Protein AF-A0A968KH25-F1 (afdb_monomer)

Radius of gyration: 10.07 Å; Cα contacts (8 Å, |Δi|>4): 30; chains: 1; bounding box: 22×12×28 Å

Secondary structure (DSSP, 8-state):
-PPPHHHHHHHHHHHTT--HHHHHHHH---HHHHHHHHTT-

pLDDT: mean 93.58, std 9.04, range [51.28, 98.06]

Foldseek 3Di:
DDDDPLCVVVVVCVVVVHDLVNVCVVVVDDSVVNVCSNVVD

Nearest PDB structures (foldseek):
  3fym-assembly1_A  TM=9.849E-01  e=3.455E-01  S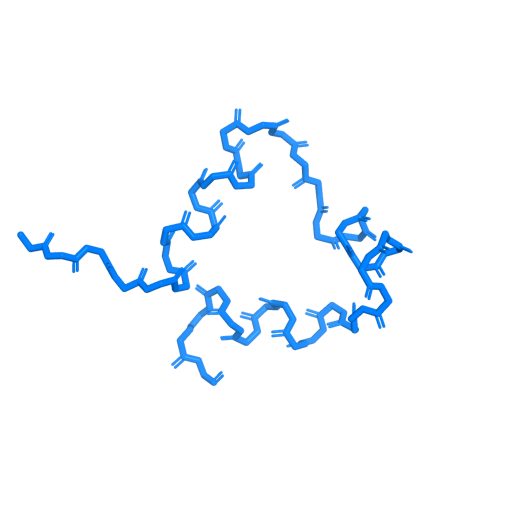taphylococcus aureus subsp. aureus Mu50
  1b0n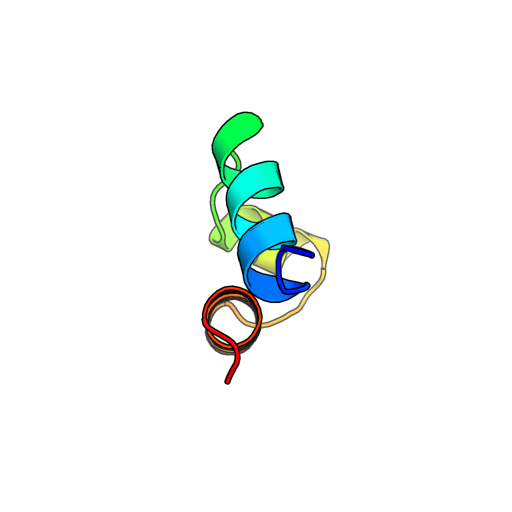-assembly1_A  TM=8.415E-01  e=2.619E-01  Bacillus subtilis
  7t8i-assembly1_B  TM=8.727E-01  e=8.497E-01  Bacillus subtilis
  6cf1-assembly1_A  TM=8.935E-01  e=7.928E-01  Proteus vulgaris
  2icp-assembly1_A  TM=8.837E-01  e=1.287E+00  Escherichia coli CFT073

Sequence (41 aa):
MTEDFGSYLKHQRELRGVPLDEIALTTKISIKFLRALEEGR

Structure (mmCIF, N/CA/C/O backbone):
data_AF-A0A968KH25-F1
#
_entry.id   AF-A0A968KH25-F1
#
loop_
_atom_site.group_PDB
_atom_site.id
_atom_site.type_symbol
_atom_site.label_atom_id
_atom_site.label_alt_id
_atom_site.label_comp_id
_atom_site.label_asym_id
_atom_site.label_entity_id
_atom_site.label_seq_id
_atom_site.pdbx_PDB_ins_code
_atom_site.Cartn_x
_atom_site.Cartn_y
_atom_site.Cartn_z
_atom_site.occupancy
_atom_site.B_iso_or_equiv
_atom_site.auth_seq_id
_atom_site.auth_comp_id
_atom_site.auth_asym_id
_atom_site.auth_atom_id
_atom_site.pdbx_PDB_model_num
ATOM 1 N N . MET A 1 1 ? 7.242 -0.319 -21.553 1.00 51.28 1 MET A N 1
ATOM 2 C CA . MET A 1 1 ? 7.872 -0.309 -20.218 1.00 51.28 1 MET A CA 1
ATOM 3 C C . MET A 1 1 ? 6.920 -1.031 -19.292 1.00 51.28 1 MET A C 1
ATOM 5 O O . MET A 1 1 ? 5.756 -0.659 -19.274 1.00 51.28 1 MET A O 1
ATOM 9 N N . THR A 1 2 ? 7.352 -2.109 -18.648 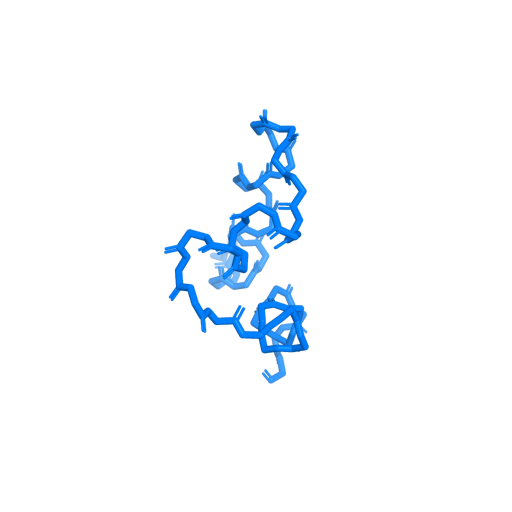1.00 66.19 2 THR A N 1
ATO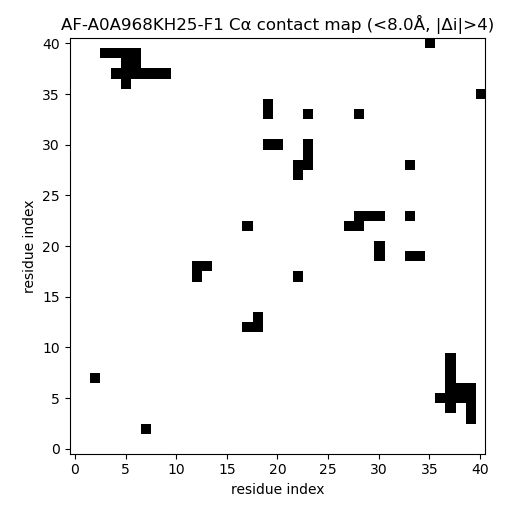M 10 C CA . THR A 1 2 ? 6.559 -2.792 -17.618 1.00 66.19 2 THR A CA 1
ATOM 11 C C . THR A 1 2 ? 6.429 -1.826 -16.444 1.00 66.19 2 THR A C 1
ATOM 13 O O . THR A 1 2 ? 7.456 -1.398 -15.922 1.00 66.19 2 THR A O 1
ATOM 16 N N . GLU A 1 3 ? 5.209 -1.421 -16.081 1.00 76.25 3 GLU A N 1
ATOM 17 C CA . GLU A 1 3 ? 4.990 -0.716 -14.812 1.00 76.25 3 GLU A CA 1
ATOM 18 C C . GLU A 1 3 ? 5.578 -1.555 -13.677 1.00 76.25 3 GLU A C 1
ATOM 20 O O . GLU A 1 3 ? 5.431 -2.783 -13.666 1.00 76.25 3 GLU A O 1
ATOM 25 N N . ASP A 1 4 ? 6.268 -0.909 -12.736 1.00 89.06 4 ASP A N 1
ATOM 26 C CA . ASP A 1 4 ? 6.649 -1.595 -11.513 1.00 89.06 4 ASP A CA 1
ATOM 27 C C . ASP A 1 4 ? 5.388 -1.936 -10.706 1.00 89.06 4 ASP A C 1
ATOM 29 O O . ASP A 1 4 ? 4.339 -1.291 -10.815 1.00 89.06 4 ASP A O 1
ATOM 33 N N . PHE A 1 5 ? 5.486 -2.993 -9.906 1.00 92.75 5 PHE A N 1
ATOM 34 C CA . PHE A 1 5 ? 4.354 -3.531 -9.158 1.00 92.75 5 PHE A CA 1
ATOM 35 C C . PHE A 1 5 ? 3.692 -2.488 -8.238 1.00 92.75 5 PHE A C 1
ATOM 37 O O . PHE A 1 5 ? 2.471 -2.503 -8.081 1.00 92.75 5 PHE A O 1
ATOM 44 N N . GLY A 1 6 ? 4.477 -1.567 -7.671 1.00 94.44 6 GLY A N 1
ATOM 45 C CA . GLY A 1 6 ? 3.992 -0.494 -6.806 1.00 94.44 6 GLY A CA 1
ATOM 46 C C . GLY A 1 6 ? 3.156 0.528 -7.566 1.00 94.44 6 GLY A C 1
ATOM 47 O O . GLY A 1 6 ? 2.017 0.807 -7.180 1.00 94.44 6 GLY A O 1
ATOM 48 N N . SER A 1 7 ? 3.681 1.015 -8.691 1.00 95.00 7 SER A N 1
ATOM 49 C CA . SER A 1 7 ? 2.966 1.925 -9.594 1.00 95.00 7 SER A CA 1
ATOM 50 C C . SER A 1 7 ? 1.660 1.313 -10.107 1.00 95.00 7 SER A C 1
ATOM 52 O O . SER A 1 7 ? 0.617 1.972 -10.081 1.00 95.00 7 SER A O 1
ATOM 54 N N . TYR A 1 8 ? 1.680 0.028 -10.480 1.00 95.19 8 TYR A N 1
ATOM 55 C CA . TYR A 1 8 ? 0.478 -0.694 -10.897 1.00 95.19 8 TYR A CA 1
ATOM 56 C C . TYR A 1 8 ? -0.577 -0.754 -9.779 1.00 95.19 8 TYR A C 1
ATOM 58 O O . TYR A 1 8 ? -1.749 -0.452 -10.015 1.00 95.19 8 TYR A O 1
ATOM 66 N N . LEU A 1 9 ? -0.184 -1.098 -8.546 1.00 95.06 9 LEU A N 1
ATOM 67 C CA . LEU A 1 9 ? -1.107 -1.135 -7.405 1.00 95.06 9 LEU A CA 1
ATOM 68 C C . LEU A 1 9 ? -1.731 0.232 -7.120 1.00 95.06 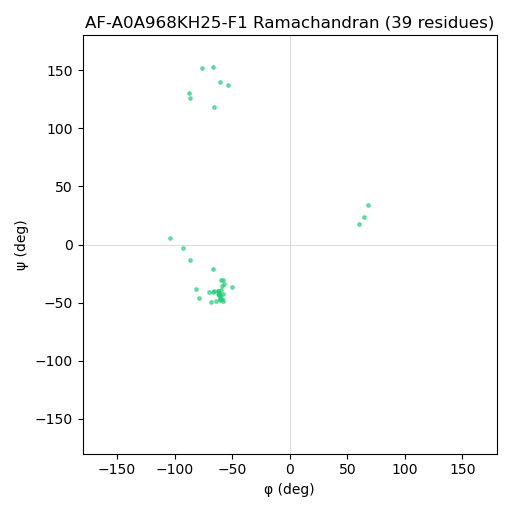9 LEU A C 1
ATOM 70 O O . LEU A 1 9 ? -2.951 0.322 -6.955 1.00 95.06 9 LEU A O 1
ATOM 74 N N . LYS A 1 10 ? -0.913 1.288 -7.123 1.00 96.31 10 LYS A N 1
ATOM 75 C CA . LYS A 1 10 ? -1.376 2.663 -6.929 1.00 96.31 10 LYS A CA 1
ATOM 76 C C . LYS A 1 10 ? -2.411 3.052 -7.981 1.00 96.31 10 LYS A C 1
ATOM 78 O O . LYS A 1 10 ? -3.494 3.522 -7.633 1.00 96.31 10 LYS A O 1
ATOM 83 N N . HIS A 1 11 ? -2.114 2.786 -9.253 1.00 96.19 11 HIS A N 1
ATOM 84 C CA . HIS A 1 11 ? -3.025 3.067 -10.357 1.00 96.19 11 HIS A CA 1
ATOM 85 C C . HIS A 1 11 ? -4.359 2.325 -10.192 1.00 96.19 11 HIS A C 1
ATOM 87 O O . HIS A 1 11 ? -5.431 2.921 -10.286 1.00 96.19 11 HIS A O 1
ATOM 93 N N . GLN A 1 12 ? -4.310 1.030 -9.867 1.00 96.38 12 GLN A N 1
ATOM 94 C CA . GLN A 1 12 ? -5.505 0.220 -9.634 1.00 96.38 12 GLN A CA 1
ATOM 95 C C . GLN A 1 12 ? -6.346 0.727 -8.451 1.00 96.38 12 GLN A C 1
ATOM 97 O O . GLN A 1 12 ? -7.580 0.728 -8.532 1.00 96.38 12 GLN A O 1
ATOM 102 N N .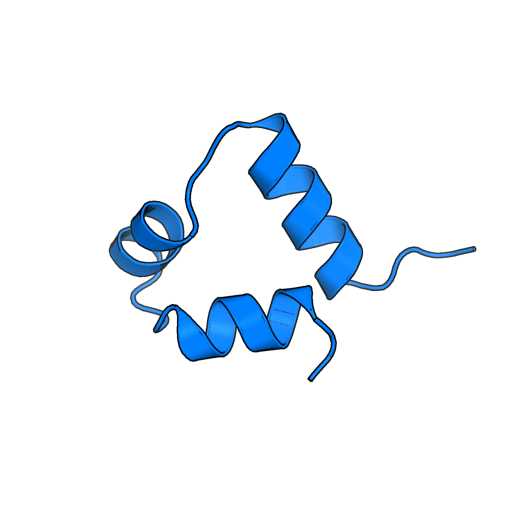 ARG A 1 13 ? -5.711 1.160 -7.359 1.00 96.44 13 ARG A N 1
ATOM 103 C CA . ARG A 1 13 ? -6.399 1.726 -6.194 1.00 96.44 13 ARG A CA 1
ATOM 104 C C . ARG A 1 13 ? -7.111 3.033 -6.552 1.00 96.44 13 ARG A C 1
ATOM 106 O O . ARG A 1 13 ? -8.291 3.195 -6.239 1.00 96.44 13 ARG A O 1
ATOM 113 N N . GLU A 1 14 ? -6.410 3.940 -7.226 1.00 97.00 14 GLU A N 1
ATOM 114 C CA . GLU A 1 14 ? -6.925 5.260 -7.607 1.00 97.00 14 GLU A CA 1
ATOM 115 C C . GLU A 1 14 ? -8.066 5.163 -8.625 1.00 97.00 14 GLU A C 1
ATOM 117 O O . GLU A 1 14 ? -9.083 5.832 -8.455 1.00 97.00 14 GLU A O 1
ATOM 122 N N . LEU A 1 15 ? -7.968 4.257 -9.606 1.00 97.56 15 LEU A N 1
ATOM 123 C CA . LEU A 1 15 ? -9.050 3.978 -10.558 1.00 97.56 15 LEU A CA 1
ATOM 124 C C . LEU A 1 15 ? -10.357 3.537 -9.884 1.00 97.56 15 LEU A C 1
ATOM 126 O O . LEU A 1 15 ? -11.437 3.783 -10.416 1.00 97.56 15 LEU A O 1
ATOM 130 N N . ARG A 1 16 ? -10.270 2.869 -8.729 1.00 96.69 16 ARG A N 1
ATOM 131 C CA . ARG A 1 16 ? -11.433 2.406 -7.954 1.00 96.69 16 ARG A CA 1
ATOM 132 C C . ARG A 1 16 ? -11.880 3.411 -6.890 1.00 96.69 16 ARG A C 1
ATOM 134 O O . ARG A 1 16 ? -12.859 3.148 -6.203 1.00 96.69 16 ARG A O 1
ATOM 141 N N . GLY A 1 17 ? -11.170 4.532 -6.737 1.00 97.19 17 GLY A N 1
ATOM 142 C CA . GLY A 1 17 ? -11.451 5.531 -5.706 1.00 97.19 17 GLY A CA 1
ATOM 143 C C . GLY A 1 1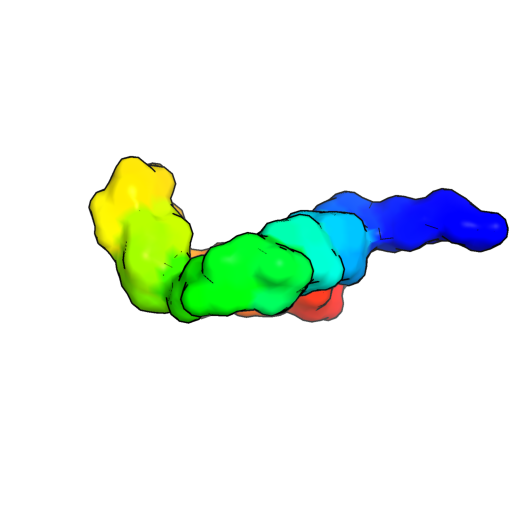7 ? -11.248 5.020 -4.276 1.00 97.19 17 GLY A C 1
ATOM 144 O O . GLY A 1 17 ? -11.853 5.557 -3.353 1.00 97.19 17 GLY A O 1
ATOM 145 N N . VAL A 1 18 ? -10.422 3.985 -4.082 1.00 96.81 18 VAL A N 1
ATOM 146 C CA . VAL A 1 18 ? -10.229 3.358 -2.768 1.00 96.81 18 VAL A CA 1
ATOM 147 C C . VAL A 1 18 ? -9.128 4.099 -1.991 1.00 96.81 18 VAL A C 1
ATOM 149 O O . VAL A 1 18 ? -8.011 4.261 -2.500 1.00 96.81 18 VAL A O 1
ATOM 152 N N . PRO A 1 19 ? -9.378 4.565 -0.756 1.00 97.12 19 PRO A N 1
ATOM 153 C CA . PRO A 1 19 ? -8.341 5.167 0.073 1.00 97.12 19 PRO A CA 1
ATOM 154 C C . PRO A 1 19 ? -7.411 4.100 0.671 1.00 97.12 19 PRO A C 1
ATOM 156 O O . PRO A 1 19 ? -7.810 2.964 0.934 1.00 97.12 19 PRO A O 1
ATOM 159 N N . LEU A 1 20 ? -6.154 4.470 0.941 1.00 97.12 20 LEU A N 1
ATOM 160 C CA . LEU A 1 20 ? -5.180 3.568 1.575 1.00 97.12 20 LEU A CA 1
ATOM 161 C C . LEU A 1 20 ? -5.632 3.079 2.962 1.00 97.12 20 LEU A C 1
ATOM 163 O O . LEU A 1 20 ? -5.304 1.954 3.339 1.00 97.12 20 LEU A O 1
ATOM 167 N N . ASP A 1 21 ? -6.405 3.884 3.697 1.00 97.62 21 ASP A N 1
ATOM 168 C CA . ASP A 1 21 ? -6.981 3.512 4.995 1.00 97.62 21 ASP A CA 1
ATOM 169 C C . ASP A 1 21 ? -7.899 2.284 4.897 1.00 97.62 21 ASP A C 1
ATOM 171 O O . ASP A 1 21 ? -7.859 1.400 5.754 1.00 97.62 21 ASP A O 1
ATOM 175 N N . GLU A 1 22 ? -8.692 2.188 3.827 1.00 97.75 22 GLU A N 1
ATOM 176 C CA . GLU A 1 22 ? -9.608 1.068 3.596 1.00 97.75 22 GLU A CA 1
ATOM 177 C C . GLU A 1 22 ? -8.846 -0.220 3.257 1.00 97.75 22 GLU A C 1
ATOM 179 O O . GLU A 1 22 ? -9.146 -1.294 3.794 1.00 97.75 22 GLU A O 1
ATOM 184 N N . ILE A 1 23 ? -7.793 -0.112 2.438 1.00 97.19 23 ILE A N 1
ATOM 185 C CA . ILE A 1 23 ? -6.890 -1.237 2.168 1.00 97.19 23 ILE A CA 1
ATOM 186 C C . ILE A 1 23 ? -6.211 -1.684 3.463 1.00 97.19 23 ILE A C 1
ATOM 188 O O . ILE A 1 23 ? -6.143 -2.885 3.732 1.00 97.19 23 ILE A O 1
ATOM 192 N N . ALA A 1 24 ? -5.751 -0.750 4.295 1.00 98.06 24 ALA A N 1
ATOM 193 C CA . ALA A 1 24 ? -5.112 -1.070 5.566 1.00 98.06 24 ALA A CA 1
ATOM 194 C C . ALA A 1 24 ? -6.067 -1.795 6.526 1.00 98.06 24 ALA A C 1
ATOM 196 O O . ALA A 1 24 ? -5.699 -2.802 7.134 1.00 98.06 24 ALA A O 1
ATOM 197 N N . LEU A 1 25 ? -7.319 -1.340 6.617 1.00 97.94 25 LEU A N 1
ATOM 198 C CA . LEU A 1 25 ? -8.365 -1.975 7.420 1.00 97.94 25 LEU A CA 1
ATOM 199 C C . LEU A 1 25 ? -8.684 -3.400 6.957 1.00 97.94 25 LEU A C 1
ATOM 201 O O . LEU A 1 25 ? -8.870 -4.283 7.802 1.00 97.94 25 LEU A O 1
ATOM 205 N N . THR A 1 26 ? -8.724 -3.626 5.645 1.00 97.56 26 THR A N 1
ATOM 206 C CA . THR A 1 26 ? -9.100 -4.912 5.038 1.00 97.56 26 THR A CA 1
ATOM 207 C C . THR A 1 26 ? -7.954 -5.919 5.074 1.00 97.56 26 THR A C 1
ATOM 209 O O . THR A 1 26 ? -8.138 -7.064 5.477 1.00 97.56 26 THR A O 1
ATOM 212 N N . THR A 1 27 ? -6.749 -5.488 4.701 1.00 96.62 27 THR A N 1
ATOM 213 C CA . THR A 1 27 ? -5.559 -6.353 4.604 1.00 96.62 27 THR A CA 1
ATOM 214 C C . THR A 1 27 ? -4.804 -6.497 5.924 1.00 96.62 27 THR A C 1
ATOM 216 O O . THR A 1 27 ? -3.933 -7.355 6.040 1.00 96.62 27 THR A O 1
ATOM 219 N N . LYS A 1 28 ? -5.113 -5.653 6.919 1.00 97.75 28 LYS A N 1
ATOM 220 C CA . LYS A 1 28 ? -4.367 -5.513 8.184 1.00 97.75 28 LYS A CA 1
ATOM 221 C C . LYS A 1 28 ? -2.902 -5.100 7.997 1.00 97.75 28 LYS A C 1
ATOM 223 O O . LYS A 1 28 ? -2.103 -5.206 8.926 1.00 97.75 28 LYS A O 1
ATOM 228 N N . ILE A 1 29 ? -2.550 -4.576 6.823 1.00 96.88 29 ILE A N 1
ATOM 229 C CA . ILE A 1 29 ? -1.235 -4.007 6.540 1.00 96.88 29 ILE A CA 1
ATOM 230 C C . ILE A 1 29 ? -1.252 -2.536 6.954 1.00 96.88 29 ILE A C 1
ATOM 232 O O . ILE A 1 29 ? -2.140 -1.778 6.579 1.00 96.88 29 ILE A O 1
ATOM 236 N N . SER A 1 30 ? -0.254 -2.102 7.725 1.00 98.00 30 SER A N 1
ATOM 237 C CA . SER A 1 30 ? -0.132 -0.688 8.093 1.00 98.00 30 SER A CA 1
ATOM 238 C C . SER A 1 30 ? 0.032 0.197 6.852 1.00 98.00 30 SER A C 1
ATOM 240 O O . SER A 1 30 ? 0.8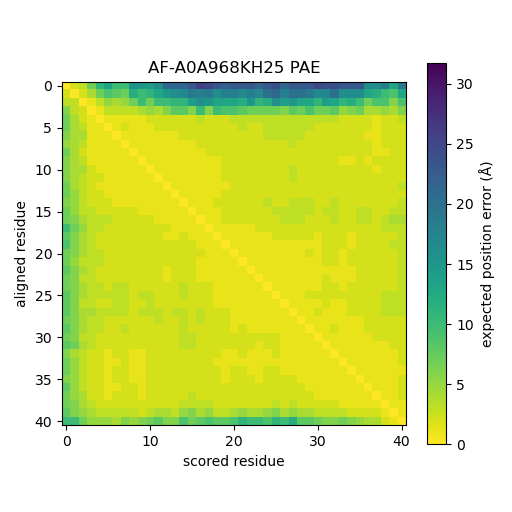22 -0.119 5.962 1.00 98.00 30 SER A O 1
ATOM 242 N N . ILE A 1 31 ? -0.630 1.359 6.846 1.00 97.62 31 ILE A N 1
ATOM 243 C CA . ILE A 1 31 ? -0.572 2.355 5.760 1.00 97.62 31 ILE A CA 1
ATOM 244 C C . ILE A 1 31 ? 0.867 2.696 5.365 1.00 97.62 31 ILE A C 1
ATOM 246 O O . ILE A 1 31 ? 1.155 2.858 4.184 1.00 97.62 31 ILE A O 1
ATOM 250 N N . LYS A 1 32 ? 1.801 2.749 6.328 1.00 97.38 32 LYS A N 1
ATOM 251 C CA . LYS A 1 32 ? 3.217 3.036 6.044 1.00 97.38 32 LYS A CA 1
ATOM 252 C C . LYS A 1 32 ? 3.844 2.030 5.071 1.00 97.38 32 LYS A C 1
ATOM 254 O O . LYS A 1 32 ? 4.666 2.423 4.251 1.00 97.38 32 LYS A O 1
ATOM 259 N N . PHE A 1 33 ? 3.449 0.758 5.160 1.00 97.56 33 PHE A N 1
ATOM 260 C CA . PHE A 1 33 ? 3.952 -0.311 4.301 1.00 97.56 33 PHE A CA 1
ATOM 2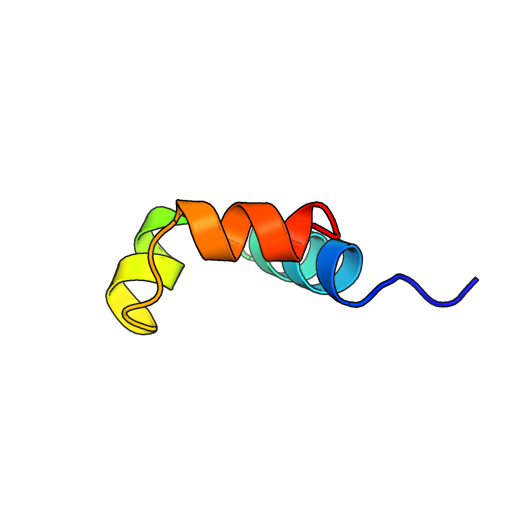61 C C . PHE A 1 33 ? 3.246 -0.318 2.949 1.00 97.56 33 PHE A C 1
ATOM 263 O O . PHE A 1 33 ? 3.909 -0.485 1.936 1.00 97.56 33 PHE A O 1
ATOM 270 N N . LEU A 1 34 ? 1.936 -0.055 2.915 1.00 97.25 34 LEU A N 1
ATOM 271 C CA . LEU A 1 34 ? 1.205 0.105 1.654 1.00 97.25 34 LEU A CA 1
ATOM 272 C C . LEU A 1 34 ? 1.754 1.281 0.836 1.00 97.25 34 LEU A C 1
ATOM 274 O O . LEU A 1 34 ? 1.971 1.156 -0.362 1.00 97.25 34 LEU A O 1
ATOM 278 N N . ARG A 1 35 ? 2.064 2.399 1.499 1.00 96.88 35 ARG A N 1
ATOM 279 C CA . ARG A 1 35 ? 2.689 3.557 0.857 1.00 96.88 35 ARG A CA 1
ATOM 280 C C . ARG A 1 35 ? 4.111 3.260 0.381 1.00 96.88 35 ARG A C 1
ATOM 282 O O . ARG A 1 35 ? 4.488 3.706 -0.691 1.00 96.88 35 ARG A O 1
ATOM 289 N N . ALA A 1 36 ? 4.909 2.531 1.165 1.00 96.94 36 ALA A N 1
ATOM 290 C CA . ALA A 1 36 ? 6.241 2.105 0.729 1.00 96.94 36 ALA A CA 1
ATOM 291 C C . ALA A 1 36 ? 6.159 1.218 -0.523 1.00 96.94 36 ALA A C 1
ATOM 293 O O . ALA A 1 36 ? 6.872 1.476 -1.486 1.00 96.94 36 ALA A O 1
ATOM 294 N N . LEU A 1 37 ? 5.206 0.282 -0.546 1.00 94.88 37 LEU A N 1
ATOM 295 C CA . LEU A 1 37 ? 4.943 -0.589 -1.686 1.00 94.88 37 LEU A CA 1
ATOM 296 C C . LEU A 1 37 ? 4.549 0.204 -2.941 1.00 94.88 37 LEU A C 1
ATOM 298 O O . LEU A 1 37 ? 5.126 -0.031 -3.995 1.00 94.88 37 LEU A O 1
ATOM 302 N N . GLU A 1 38 ? 3.624 1.165 -2.830 1.00 95.62 38 GLU A N 1
ATOM 303 C CA . GLU A 1 38 ? 3.213 2.038 -3.948 1.00 95.62 38 GLU A CA 1
ATOM 304 C C . GLU A 1 38 ? 4.321 2.996 -4.424 1.00 95.62 38 GLU A C 1
ATOM 306 O O . GLU A 1 38 ? 4.264 3.490 -5.546 1.00 95.62 38 GLU A O 1
ATOM 311 N N . GLU A 1 39 ? 5.321 3.274 -3.584 1.00 94.69 39 GLU A N 1
ATOM 312 C CA . GLU A 1 39 ? 6.439 4.182 -3.876 1.00 94.69 39 GLU A CA 1
ATOM 313 C C . GLU A 1 39 ? 7.750 3.436 -4.201 1.00 94.69 39 GLU A C 1
ATOM 315 O O . GLU A 1 39 ? 8.789 4.077 -4.358 1.00 94.69 39 GLU A O 1
ATOM 320 N N . GLY A 1 40 ? 7.717 2.100 -4.294 1.00 88.75 40 GLY A N 1
ATOM 321 C CA . GLY A 1 40 ? 8.872 1.271 -4.650 1.00 88.75 40 GLY A CA 1
ATOM 322 C C . GLY A 1 40 ? 9.993 1.244 -3.601 1.00 88.75 40 GLY A C 1
ATOM 323 O O . GLY A 1 40 ? 11.166 1.194 -3.973 1.00 88.75 40 GLY A O 1
ATOM 324 N N . ARG A 1 41 ? 9.651 1.313 -2.307 1.00 83.88 41 ARG A N 1
ATOM 325 C CA . ARG A 1 41 ? 10.593 1.305 -1.172 1.00 83.88 41 ARG A CA 1
ATOM 326 C C . ARG A 1 41 ? 10.463 0.090 -0.266 1.00 83.88 41 ARG A C 1
ATOM 328 O O . ARG A 1 41 ? 9.328 -0.403 -0.093 1.00 83.88 41 ARG A O 1
#

Mean predicted aligned error: 3.1 Å

Solvent-accessible surface area (backbone atoms only — not comparable to full-atom values): 2431 Å² total; per-residue (Å²): 130,82,73,52,72,21,53,49,51,46,52,58,34,56,77,67,71,55,56,62,68,59,51,20,70,73,71,69,46,56,54,72,55,56,51,26,41,41,67,74,97